Protein AF-X5WXC4-F1 (afdb_monomer_lite)

Secondary structure (DSSP, 8-state):
----PPP----HHHHHHHHIIIIIS---HHHHHHHHT--HHHHHHHHHHHHHHHHHHTT--

Foldseek 3Di:
DPDPPPDPPQDPVLLVQLCCCCPVVVDDLVVSCVVVVHDSVVSVVSVVVVVVVVCVVVVVD

Structure (mmCIF, N/CA/C/O backbone):
data_AF-X5WX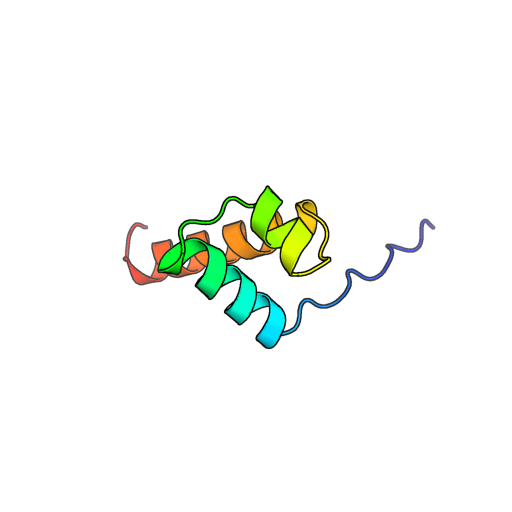C4-F1
#
_entry.id   AF-X5WXC4-F1
#
loop_
_atom_site.group_PDB
_atom_site.id
_atom_site.type_symbol
_atom_site.label_atom_id
_atom_site.label_alt_id
_atom_site.label_comp_id
_atom_site.label_asym_id
_atom_site.label_entity_id
_atom_site.label_seq_id
_atom_site.pdbx_PDB_ins_code
_atom_site.Cartn_x
_atom_site.Cartn_y
_atom_site.Cartn_z
_atom_site.occupancy
_atom_site.B_iso_or_equiv
_atom_site.auth_seq_id
_atom_site.auth_comp_id
_atom_site.auth_asym_id
_atom_site.auth_atom_id
_atom_site.pdbx_PDB_model_num
ATOM 1 N N . MET A 1 1 ? 18.706 24.684 7.604 1.00 54.50 1 MET A N 1
ATOM 2 C CA . MET A 1 1 ? 18.448 23.658 6.566 1.00 54.50 1 MET A CA 1
ATOM 3 C C . MET A 1 1 ? 17.378 22.703 7.082 1.00 54.50 1 MET A C 1
ATOM 5 O O . MET A 1 1 ? 17.635 22.069 8.103 1.00 54.50 1 MET A O 1
ATOM 9 N N . PRO A 1 2 ? 16.183 22.602 6.473 1.00 59.88 2 PRO A N 1
ATOM 10 C CA . PRO A 1 2 ? 15.207 21.607 6.903 1.00 59.88 2 PRO A CA 1
ATOM 11 C C . PRO A 1 2 ? 15.789 20.214 6.628 1.00 59.88 2 PRO A C 1
ATOM 13 O O . PRO A 1 2 ? 16.020 19.841 5.479 1.00 59.88 2 PRO A O 1
ATOM 16 N N . ARG A 1 3 ? 16.081 19.449 7.688 1.00 56.56 3 ARG A N 1
ATOM 17 C CA . ARG A 1 3 ? 16.446 18.032 7.571 1.00 56.56 3 ARG A CA 1
ATOM 18 C C . ARG A 1 3 ? 15.289 17.329 6.863 1.00 56.56 3 ARG A C 1
ATOM 20 O O . ARG A 1 3 ? 14.221 17.168 7.451 1.00 56.56 3 ARG A O 1
ATOM 27 N N . ARG A 1 4 ? 15.485 16.922 5.604 1.00 61.25 4 ARG A N 1
ATOM 28 C CA . ARG A 1 4 ? 14.529 16.068 4.894 1.00 61.25 4 ARG A CA 1
ATOM 29 C C . ARG A 1 4 ? 14.404 14.789 5.715 1.00 61.25 4 ARG A C 1
ATOM 31 O O . ARG A 1 4 ? 15.347 14.004 5.782 1.00 61.25 4 ARG A O 1
ATOM 38 N N . LYS A 1 5 ? 13.276 14.643 6.415 1.00 55.53 5 LYS A N 1
ATOM 39 C CA . LYS A 1 5 ? 12.925 13.454 7.199 1.00 55.53 5 LYS A CA 1
ATOM 40 C C . LYS A 1 5 ? 13.175 12.253 6.284 1.00 55.53 5 LYS A C 1
ATOM 42 O O . LYS A 1 5 ? 12.588 12.207 5.203 1.00 55.53 5 LYS A O 1
ATOM 47 N N . GLN A 1 6 ? 14.116 11.371 6.638 1.00 58.59 6 GLN A N 1
ATOM 48 C CA . GLN A 1 6 ? 14.427 10.208 5.804 1.00 58.59 6 GLN A CA 1
ATOM 49 C C . GLN A 1 6 ? 13.119 9.461 5.553 1.00 58.59 6 GLN A C 1
ATOM 51 O O . GLN A 1 6 ? 12.417 9.101 6.501 1.00 58.59 6 GLN A O 1
ATOM 56 N N . ALA A 1 7 ? 12.758 9.301 4.279 1.00 59.50 7 ALA A N 1
ATOM 57 C CA . ALA A 1 7 ? 11.601 8.505 3.918 1.00 59.50 7 ALA A CA 1
ATOM 58 C C . ALA A 1 7 ? 11.845 7.102 4.474 1.00 59.50 7 ALA A C 1
ATOM 60 O O . ALA A 1 7 ? 12.893 6.508 4.211 1.00 59.50 7 ALA A O 1
ATOM 61 N N . ARG A 1 8 ? 10.912 6.604 5.291 1.00 66.25 8 ARG A N 1
ATOM 62 C CA . ARG A 1 8 ? 10.941 5.223 5.769 1.00 66.25 8 ARG A CA 1
ATOM 63 C C . ARG A 1 8 ? 11.099 4.349 4.524 1.00 66.25 8 ARG A C 1
ATOM 65 O O . ARG A 1 8 ? 10.250 4.415 3.639 1.00 66.25 8 ARG A O 1
ATOM 72 N N . ARG A 1 9 ? 12.215 3.622 4.404 1.00 69.44 9 ARG A N 1
ATOM 73 C CA . ARG A 1 9 ? 12.429 2.715 3.270 1.00 69.44 9 ARG A CA 1
ATOM 74 C C . ARG A 1 9 ? 11.339 1.655 3.341 1.00 69.44 9 ARG A C 1
ATOM 76 O O . ARG A 1 9 ? 11.348 0.838 4.257 1.00 69.44 9 ARG A O 1
ATOM 83 N N . THR A 1 10 ? 10.390 1.715 2.416 1.00 75.31 10 THR A N 1
ATOM 84 C CA . THR A 1 10 ? 9.387 0.672 2.222 1.00 75.31 10 THR A CA 1
ATOM 85 C C . THR A 1 10 ? 10.136 -0.609 1.879 1.00 75.31 10 THR A C 1
ATOM 87 O O . THR A 1 10 ? 10.950 -0.620 0.951 1.00 75.31 10 THR A O 1
ATOM 90 N N . SER A 1 11 ? 9.957 -1.657 2.678 1.00 86.38 11 SER A N 1
ATOM 91 C CA . SER A 1 11 ? 10.664 -2.916 2.461 1.00 86.38 11 SER A CA 1
ATOM 92 C C . SER A 1 11 ? 10.075 -3.663 1.263 1.00 86.38 11 SER A C 1
ATOM 94 O O . SER A 1 11 ? 8.932 -3.431 0.871 1.00 86.38 11 SER A O 1
ATOM 96 N N . VAL A 1 12 ? 10.827 -4.612 0.698 1.00 86.94 12 VAL A N 1
ATOM 97 C CA . VAL A 1 12 ? 10.307 -5.499 -0.362 1.00 86.94 12 VAL A CA 1
ATOM 98 C C . VAL A 1 12 ? 9.052 -6.245 0.111 1.00 86.94 12 VAL A C 1
ATOM 100 O O . VAL A 1 12 ? 8.119 -6.422 -0.665 1.00 86.94 12 VAL A O 1
ATOM 103 N N . ARG A 1 13 ? 8.986 -6.604 1.403 1.00 89.31 13 ARG A N 1
ATOM 104 C CA . ARG A 1 13 ? 7.801 -7.229 2.013 1.00 89.31 13 ARG A CA 1
ATOM 105 C C . ARG A 1 13 ? 6.592 -6.297 2.016 1.00 89.31 13 ARG A C 1
ATOM 107 O O . ARG A 1 13 ? 5.498 -6.738 1.686 1.00 89.31 13 ARG A O 1
ATOM 114 N N . ASP A 1 14 ? 6.791 -5.019 2.339 1.00 88.88 14 ASP A N 1
ATOM 115 C CA . ASP A 1 14 ? 5.714 -4.023 2.305 1.00 88.88 14 ASP A CA 1
ATOM 116 C C . ASP A 1 14 ? 5.195 -3.829 0.874 1.00 88.88 14 ASP A C 1
ATOM 118 O O . ASP A 1 14 ? 3.991 -3.762 0.656 1.00 88.88 14 ASP A O 1
ATOM 122 N N . ILE A 1 15 ? 6.097 -3.794 -0.114 1.00 88.81 15 ILE A N 1
ATOM 123 C CA . ILE A 1 15 ? 5.741 -3.675 -1.537 1.00 88.81 15 ILE A CA 1
ATOM 124 C C . ILE A 1 15 ? 4.935 -4.897 -1.997 1.00 88.81 15 ILE A C 1
ATOM 126 O O . ILE A 1 15 ? 3.889 -4.736 -2.622 1.00 88.81 15 ILE A O 1
ATOM 130 N N . GLN A 1 16 ? 5.382 -6.109 -1.655 1.00 90.88 16 GLN A N 1
ATOM 131 C CA . GLN A 1 16 ? 4.659 -7.347 -1.964 1.00 90.88 16 GLN A CA 1
ATOM 132 C C . GLN A 1 16 ? 3.278 -7.378 -1.304 1.00 90.88 16 GLN A C 1
ATOM 134 O O . GLN A 1 16 ? 2.302 -7.744 -1.952 1.00 90.88 16 GLN A O 1
ATOM 139 N N . ALA A 1 17 ? 3.172 -6.955 -0.042 1.00 93.62 17 ALA A N 1
ATOM 140 C CA . ALA A 1 17 ? 1.896 -6.885 0.656 1.00 93.62 17 ALA A CA 1
ATOM 141 C C 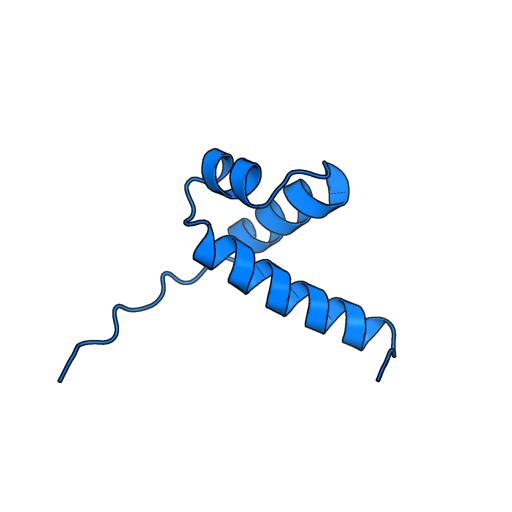. ALA A 1 17 ? 0.943 -5.870 0.004 1.00 93.62 17 ALA A C 1
ATOM 143 O O . ALA A 1 17 ? -0.221 -6.193 -0.218 1.00 93.62 17 ALA A O 1
ATOM 144 N N . ILE A 1 18 ? 1.432 -4.678 -0.360 1.00 92.31 18 ILE A N 1
ATOM 145 C CA . ILE A 1 18 ? 0.643 -3.664 -1.078 1.00 92.31 18 ILE A CA 1
ATOM 146 C C . ILE A 1 18 ? 0.135 -4.225 -2.412 1.00 92.31 18 ILE A C 1
ATOM 148 O O . ILE A 1 18 ? -1.057 -4.117 -2.694 1.00 92.31 18 ILE A O 1
ATOM 152 N N . LEU A 1 19 ? 1.002 -4.860 -3.208 1.00 89.81 19 LEU A N 1
ATOM 153 C CA . LEU A 1 19 ? 0.618 -5.490 -4.477 1.00 89.81 19 LEU A CA 1
ATOM 154 C C . LEU A 1 19 ? -0.462 -6.548 -4.282 1.00 89.81 19 LEU A C 1
ATOM 156 O O . LEU A 1 19 ? -1.483 -6.515 -4.959 1.00 89.81 19 LEU A O 1
ATOM 160 N N . ARG A 1 20 ? -0.259 -7.451 -3.324 1.00 92.12 20 ARG A N 1
ATOM 161 C CA . ARG A 1 20 ? -1.186 -8.545 -3.049 1.00 92.12 20 ARG A CA 1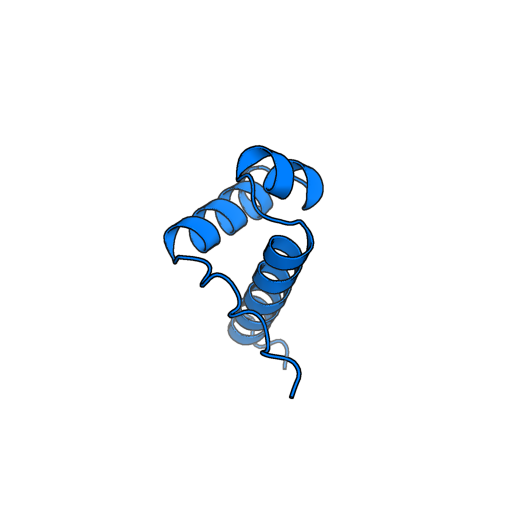
ATOM 162 C C . ARG A 1 20 ? -2.575 -8.030 -2.679 1.00 92.12 20 ARG A C 1
ATOM 164 O O . ARG A 1 20 ? -3.574 -8.450 -3.250 1.00 92.12 20 ARG A O 1
ATOM 171 N N . LEU A 1 21 ? -2.636 -7.085 -1.745 1.00 93.50 21 LEU A N 1
ATOM 172 C CA . LEU A 1 21 ? -3.896 -6.527 -1.260 1.00 93.50 21 LEU A CA 1
ATOM 173 C C . LEU A 1 21 ? -4.634 -5.736 -2.352 1.00 93.50 21 LEU A C 1
ATOM 175 O O . LEU A 1 21 ? -5.855 -5.795 -2.436 1.00 93.50 21 LEU A O 1
ATOM 179 N N . THR A 1 22 ? -3.907 -5.032 -3.219 1.00 90.94 22 THR A N 1
ATOM 180 C CA . THR A 1 22 ? -4.522 -4.201 -4.268 1.00 90.94 22 THR A CA 1
ATOM 181 C C . THR A 1 22 ? -4.911 -4.983 -5.519 1.00 90.94 22 THR A C 1
ATOM 183 O O . THR A 1 22 ? -6.003 -4.775 -6.036 1.00 90.94 22 THR A O 1
ATOM 186 N N . HIS A 1 23 ? -4.063 -5.893 -6.001 1.00 86.12 23 HIS A N 1
ATOM 187 C CA . HIS A 1 23 ? -4.318 -6.646 -7.232 1.00 86.12 23 HIS A CA 1
ATOM 188 C C . HIS A 1 23 ? -5.087 -7.949 -7.009 1.00 86.12 23 HIS A C 1
ATOM 190 O O . HIS A 1 23 ? -5.943 -8.274 -7.826 1.00 86.12 23 HIS A O 1
ATOM 196 N N . GLU A 1 24 ? -4.802 -8.701 -5.941 1.00 87.75 24 GLU A N 1
ATOM 197 C CA . GLU A 1 24 ? -5.487 -9.982 -5.703 1.00 87.75 24 GLU A CA 1
ATOM 198 C C . GLU A 1 24 ? -6.814 -9.785 -4.968 1.00 87.75 24 GLU A C 1
ATOM 200 O O . GLU A 1 24 ? -7.781 -10.482 -5.257 1.00 87.75 24 GLU A O 1
ATOM 205 N N . GLN A 1 25 ? -6.867 -8.848 -4.016 1.00 91.19 25 GLN A N 1
ATOM 206 C CA . GLN A 1 25 ? -8.053 -8.629 -3.174 1.00 91.19 25 GLN A CA 1
ATOM 207 C C . GLN A 1 25 ? -8.877 -7.404 -3.588 1.00 91.19 25 GLN A C 1
ATOM 209 O O . GLN A 1 25 ? -9.968 -7.207 -3.063 1.00 91.19 25 GLN A O 1
ATOM 214 N N . GLY A 1 26 ? -8.376 -6.579 -4.515 1.00 91.75 26 GLY A N 1
ATOM 215 C CA . GLY A 1 26 ? -9.083 -5.385 -4.986 1.00 91.75 26 GLY A CA 1
ATOM 216 C C . GLY A 1 26 ? -9.251 -4.292 -3.925 1.00 91.75 26 GLY A C 1
ATOM 217 O O . GLY A 1 26 ? -10.119 -3.434 -4.075 1.00 91.75 26 GLY A O 1
ATOM 218 N N . LEU A 1 27 ? -8.454 -4.319 -2.850 1.00 94.50 27 LEU A N 1
ATOM 219 C CA . LEU A 1 27 ? -8.582 -3.367 -1.748 1.00 94.50 27 LEU A CA 1
ATOM 220 C C . LEU A 1 27 ? -8.179 -1.958 -2.182 1.00 94.50 27 LEU A C 1
ATOM 222 O O . LEU A 1 27 ? -7.207 -1.745 -2.915 1.00 94.50 27 LEU A O 1
ATOM 226 N N . SER A 1 28 ? -8.893 -0.966 -1.657 1.00 93.56 28 SER A N 1
ATOM 227 C CA . SER A 1 28 ? -8.563 0.436 -1.869 1.00 93.56 28 SER A CA 1
ATOM 228 C C . SER A 1 28 ? -7.280 0.832 -1.130 1.00 93.56 28 SER A C 1
ATOM 230 O O . SER A 1 28 ? -6.898 0.262 -0.107 1.00 93.56 28 SER A O 1
ATOM 232 N N . VAL A 1 29 ? -6.639 1.913 -1.586 1.00 92.62 29 VAL A N 1
ATOM 233 C CA . VAL A 1 29 ? -5.446 2.497 -0.934 1.00 92.62 29 VAL A CA 1
ATOM 234 C C . VAL A 1 29 ? -5.683 2.775 0.558 1.00 92.62 29 VAL A C 1
ATOM 236 O O . VAL A 1 29 ? -4.754 2.707 1.364 1.00 92.62 29 VAL A O 1
ATOM 239 N N . ARG A 1 30 ? -6.925 3.108 0.936 1.00 94.50 30 ARG A N 1
ATOM 240 C CA . ARG A 1 30 ? -7.300 3.371 2.328 1.00 94.50 30 ARG A CA 1
ATOM 241 C C . ARG A 1 30 ? -7.285 2.090 3.163 1.00 94.50 30 ARG A C 1
ATOM 243 O O . ARG A 1 30 ? -6.638 2.081 4.203 1.00 94.50 30 ARG A O 1
ATOM 250 N N . GLU A 1 31 ? -7.921 1.027 2.686 1.00 95.31 31 GLU A N 1
ATOM 251 C CA . GLU A 1 31 ? -7.966 -0.265 3.385 1.00 95.31 31 GLU A CA 1
ATOM 252 C C . GLU A 1 31 ? -6.562 -0.859 3.541 1.00 95.31 31 GLU A C 1
A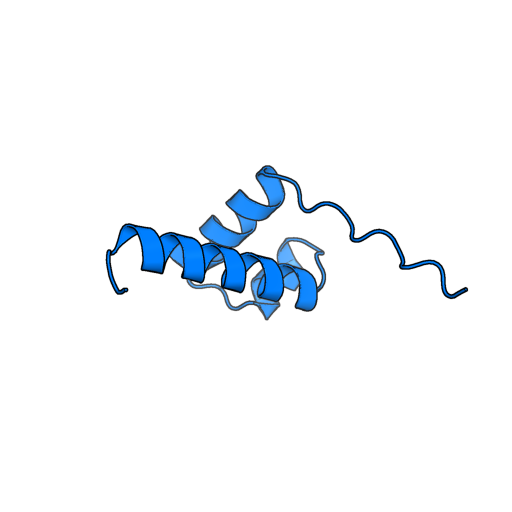TOM 254 O O . GLU A 1 31 ? -6.171 -1.286 4.625 1.00 95.31 31 GLU A O 1
ATOM 259 N N . VAL A 1 32 ? -5.743 -0.773 2.490 1.00 94.19 32 VAL A N 1
ATOM 260 C CA . VAL A 1 32 ? -4.336 -1.205 2.514 1.00 94.19 32 VAL A CA 1
ATOM 261 C C . VAL A 1 32 ? -3.524 -0.410 3.542 1.00 94.19 32 VAL A C 1
ATOM 263 O O . VAL A 1 32 ? -2.714 -0.977 4.277 1.00 94.19 32 VAL A O 1
ATOM 266 N N . SER A 1 33 ? -3.731 0.909 3.608 1.00 94.06 33 SER A N 1
ATOM 267 C CA . SER A 1 33 ? -3.067 1.788 4.577 1.00 94.06 33 SER A CA 1
ATOM 268 C C . SER A 1 33 ? -3.410 1.402 6.017 1.00 94.06 33 SER A C 1
ATOM 270 O O . SER A 1 33 ? -2.509 1.322 6.857 1.00 94.06 33 SER A O 1
ATOM 272 N N . GLU A 1 34 ? -4.686 1.129 6.288 1.00 95.00 34 GLU A N 1
ATOM 273 C CA . GLU A 1 34 ? -5.181 0.729 7.607 1.00 95.00 34 GLU A CA 1
ATOM 274 C C . GLU A 1 34 ? -4.639 -0.657 8.002 1.00 95.00 34 GLU A C 1
ATOM 276 O O . GLU A 1 34 ? -4.090 -0.817 9.095 1.00 95.00 34 GLU A O 1
ATOM 281 N N . GLN A 1 35 ? -4.678 -1.631 7.089 1.00 94.00 35 GLN A N 1
ATOM 282 C CA . GLN A 1 35 ? -4.237 -3.006 7.337 1.00 94.00 35 GLN A CA 1
ATOM 283 C C . GLN A 1 35 ? -2.721 -3.129 7.546 1.00 94.00 35 GLN A C 1
ATOM 285 O O . GLN A 1 35 ? -2.272 -3.857 8.432 1.00 94.00 35 GLN A O 1
ATOM 290 N N . LEU A 1 36 ? -1.918 -2.402 6.763 1.00 91.25 36 LEU A N 1
ATOM 291 C CA . LEU A 1 36 ? -0.454 -2.451 6.859 1.00 91.25 36 LEU A CA 1
ATOM 292 C C . LEU A 1 36 ? 0.125 -1.444 7.862 1.00 91.25 36 LEU A C 1
ATOM 294 O O . LEU A 1 36 ? 1.327 -1.468 8.126 1.00 91.25 36 LEU A O 1
ATOM 298 N N . LYS A 1 37 ? -0.701 -0.555 8.433 1.00 91.94 37 LYS A N 1
ATOM 299 C CA . LYS A 1 37 ? -0.262 0.556 9.302 1.00 91.94 37 LYS A CA 1
ATOM 300 C C . LYS A 1 37 ? 0.820 1.420 8.637 1.00 91.94 37 LYS A C 1
ATOM 302 O O . LYS A 1 37 ? 1.775 1.882 9.270 1.00 91.94 37 LYS A O 1
ATOM 307 N N . ILE A 1 38 ? 0.668 1.630 7.332 1.00 89.19 38 ILE A N 1
ATOM 308 C CA . ILE A 1 38 ? 1.525 2.473 6.492 1.00 89.19 38 ILE A CA 1
ATOM 309 C C . ILE A 1 38 ? 0.720 3.714 6.108 1.00 89.19 38 ILE A C 1
ATOM 311 O O . ILE A 1 38 ? -0.490 3.633 5.932 1.00 89.19 38 ILE A O 1
ATOM 315 N N . SER A 1 39 ? 1.360 4.878 5.960 1.00 91.25 39 SER A N 1
ATOM 316 C CA . SER A 1 39 ? 0.637 6.082 5.540 1.00 91.25 39 SER A CA 1
ATOM 317 C C . SER A 1 39 ? 0.073 5.930 4.126 1.00 91.25 39 SER A C 1
ATOM 319 O O . SER A 1 39 ? 0.759 5.444 3.224 1.00 91.25 39 SER A O 1
ATOM 321 N N . LYS A 1 40 ? -1.137 6.452 3.900 1.00 92.62 40 LYS A N 1
ATOM 322 C CA . LYS A 1 40 ? -1.785 6.481 2.580 1.00 92.62 40 LYS A CA 1
ATOM 323 C C . LYS A 1 40 ? -0.869 7.033 1.478 1.00 92.62 40 LYS A C 1
ATOM 325 O O . LYS A 1 40 ? -0.820 6.489 0.384 1.00 92.62 40 LYS A O 1
ATOM 330 N N . THR A 1 41 ? -0.082 8.064 1.791 1.00 91.50 41 THR A N 1
ATOM 331 C CA . THR A 1 41 ? 0.892 8.677 0.869 1.00 91.50 41 THR A CA 1
ATOM 332 C C . THR A 1 41 ? 2.011 7.732 0.432 1.00 91.50 41 THR A C 1
ATOM 334 O O . THR A 1 41 ? 2.471 7.807 -0.707 1.00 91.50 41 THR A O 1
ATOM 337 N N . THR A 1 42 ? 2.450 6.835 1.317 1.00 89.00 42 THR A N 1
ATOM 338 C CA . THR A 1 42 ? 3.475 5.836 0.995 1.00 89.00 42 THR A CA 1
ATOM 339 C C . THR A 1 42 ? 2.888 4.754 0.096 1.00 89.00 42 THR A C 1
ATOM 341 O O . THR A 1 42 ? 3.510 4.407 -0.903 1.00 89.00 42 THR A O 1
ATOM 344 N N . VAL A 1 43 ? 1.675 4.277 0.400 1.00 90.81 43 VAL A N 1
ATOM 345 C CA . VAL A 1 43 ? 0.961 3.295 -0.436 1.00 90.81 43 VAL A CA 1
ATOM 346 C C . VAL A 1 43 ? 0.735 3.851 -1.846 1.00 90.81 43 VAL A C 1
ATOM 348 O O . VAL A 1 43 ? 1.058 3.187 -2.825 1.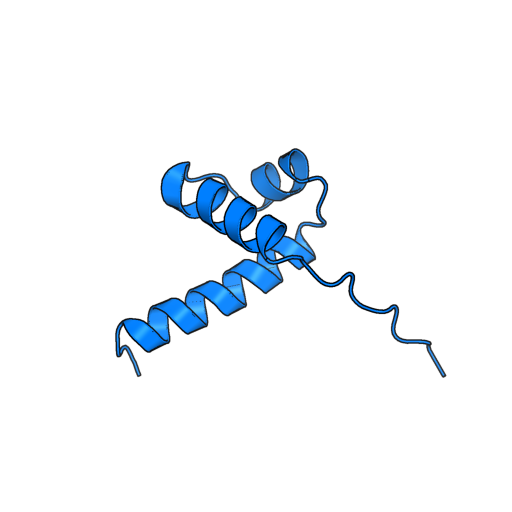00 90.81 43 VAL A O 1
ATOM 351 N N . ASP A 1 44 ? 0.282 5.102 -1.953 1.00 92.00 44 ASP A N 1
ATOM 352 C CA . ASP A 1 44 ? 0.071 5.796 -3.231 1.00 92.00 44 ASP A CA 1
ATOM 353 C C . ASP A 1 44 ? 1.369 5.934 -4.047 1.00 92.00 44 ASP A C 1
ATOM 355 O O . ASP A 1 44 ? 1.403 5.656 -5.245 1.00 92.00 44 ASP A O 1
ATOM 359 N N . SER A 1 45 ? 2.473 6.289 -3.380 1.00 91.00 45 SER A N 1
ATOM 360 C CA . SER A 1 45 ? 3.788 6.398 -4.024 1.00 91.00 45 SER A CA 1
ATOM 361 C C . SER A 1 45 ? 4.286 5.049 -4.550 1.00 91.00 45 SER A C 1
ATOM 363 O O . SER A 1 45 ? 4.838 4.985 -5.647 1.00 91.00 45 SER A O 1
ATOM 365 N N . VAL A 1 46 ? 4.080 3.972 -3.786 1.00 88.75 46 VAL A N 1
ATOM 366 C CA . VAL A 1 46 ? 4.446 2.608 -4.191 1.00 88.75 46 VAL A CA 1
ATOM 367 C C . VAL A 1 46 ? 3.617 2.165 -5.394 1.00 88.75 46 VAL A C 1
ATOM 369 O O . VAL A 1 46 ? 4.192 1.723 -6.386 1.00 88.75 46 VAL A O 1
ATOM 372 N N . LEU A 1 47 ? 2.295 2.357 -5.362 1.00 88.81 47 LEU A N 1
ATOM 373 C CA . LEU A 1 47 ? 1.414 1.999 -6.477 1.00 88.81 47 LEU A CA 1
ATOM 374 C C . LEU A 1 47 ? 1.759 2.751 -7.762 1.00 88.81 47 LEU A C 1
ATOM 376 O O . LEU A 1 47 ? 1.822 2.131 -8.817 1.00 88.81 47 LEU A O 1
ATOM 380 N N . LYS A 1 48 ? 2.070 4.049 -7.686 1.00 89.94 48 LYS A N 1
ATOM 381 C CA . LYS A 1 48 ? 2.506 4.831 -8.856 1.00 89.94 48 LYS A CA 1
ATOM 382 C C . LYS A 1 48 ? 3.768 4.275 -9.505 1.00 89.94 48 LYS A C 1
ATOM 384 O O . LYS A 1 48 ? 3.868 4.237 -10.729 1.00 89.94 48 LYS A O 1
ATOM 389 N N . VAL A 1 49 ? 4.753 3.875 -8.700 1.00 87.19 49 VAL A N 1
ATOM 390 C CA . VAL A 1 49 ? 5.987 3.269 -9.223 1.00 87.19 49 VAL A CA 1
ATOM 391 C C . VAL A 1 49 ? 5.679 1.918 -9.863 1.00 87.19 49 VAL A C 1
ATOM 393 O O . VAL A 1 49 ? 6.163 1.645 -10.956 1.00 87.19 49 VAL A O 1
ATOM 396 N N . LEU A 1 50 ? 4.844 1.103 -9.222 1.00 84.44 50 LEU A N 1
ATOM 397 C CA . LEU A 1 50 ? 4.469 -0.217 -9.725 1.00 84.44 50 LEU A CA 1
ATOM 398 C C . LEU A 1 50 ? 3.648 -0.146 -11.016 1.00 84.44 50 LEU A C 1
ATOM 400 O O . LEU A 1 50 ? 3.933 -0.898 -11.940 1.00 84.44 50 LEU A O 1
ATOM 404 N N . GLN A 1 51 ? 2.700 0.789 -11.123 1.00 82.75 51 GLN A N 1
ATOM 405 C CA . GLN A 1 51 ? 1.952 1.044 -12.357 1.00 82.75 51 GLN A CA 1
ATOM 406 C C . GLN A 1 51 ? 2.895 1.404 -13.503 1.00 82.75 51 GLN A C 1
ATOM 408 O O . GLN A 1 51 ? 2.815 0.788 -14.557 1.00 82.75 51 GLN A O 1
ATOM 413 N N . LYS A 1 52 ? 3.863 2.301 -13.269 1.00 84.94 52 LYS A N 1
ATOM 414 C CA . LYS A 1 52 ? 4.875 2.646 -14.279 1.00 84.94 52 LYS A CA 1
ATOM 415 C C . LYS A 1 52 ? 5.718 1.453 -14.720 1.00 84.94 52 LYS A C 1
ATOM 417 O O . LYS A 1 52 ? 6.067 1.355 -15.891 1.00 84.94 52 LYS A O 1
ATOM 422 N N . VAL A 1 53 ? 6.088 0.567 -13.794 1.00 84.75 53 VAL A N 1
ATOM 423 C CA . VAL A 1 53 ? 6.841 -0.653 -14.129 1.00 84.75 53 VAL A CA 1
ATOM 424 C C . VAL A 1 53 ? 5.979 -1.585 -14.977 1.00 84.75 53 VAL A C 1
ATOM 426 O O . VAL A 1 53 ? 6.439 -2.053 -16.013 1.00 84.75 53 VAL A O 1
ATOM 429 N N . LEU A 1 54 ? 4.719 -1.780 -14.593 1.00 79.69 54 LEU A N 1
ATOM 430 C CA . LEU A 1 54 ? 3.782 -2.645 -15.303 1.00 79.69 54 LEU A CA 1
ATOM 431 C C . LEU A 1 54 ? 3.429 -2.106 -16.702 1.00 79.69 54 LEU A C 1
ATOM 433 O O . LEU A 1 54 ? 3.333 -2.873 -17.655 1.00 79.69 54 LEU A O 1
ATOM 437 N N . GLU A 1 55 ? 3.272 -0.789 -16.847 1.0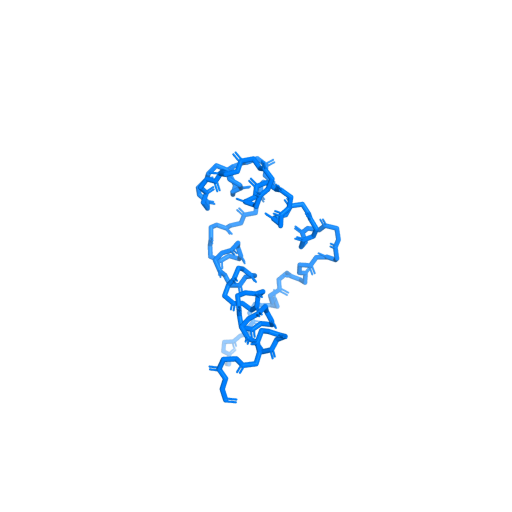0 83.06 55 GLU A N 1
ATOM 438 C CA . GLU A 1 55 ? 3.082 -0.111 -18.137 1.00 83.06 55 GLU A CA 1
ATOM 439 C C . GLU A 1 55 ? 4.309 -0.259 -19.041 1.00 83.06 55 GLU A C 1
ATOM 441 O O . GLU A 1 55 ? 4.171 -0.501 -20.241 1.00 83.06 55 GLU A O 1
ATOM 446 N N . ARG A 1 56 ? 5.512 -0.181 -18.459 1.00 81.31 56 ARG A N 1
ATOM 447 C CA . ARG A 1 56 ? 6.771 -0.385 -19.179 1.00 81.31 56 ARG A CA 1
ATOM 448 C C . ARG A 1 56 ? 6.934 -1.828 -19.655 1.00 81.31 56 ARG A C 1
ATOM 450 O O . ARG A 1 56 ? 7.373 -2.035 -20.780 1.00 81.31 56 ARG A O 1
ATOM 457 N N . GLU A 1 57 ? 6.562 -2.813 -18.838 1.00 76.00 57 GLU A N 1
ATOM 458 C CA . GLU A 1 57 ? 6.574 -4.231 -19.234 1.00 76.00 57 GLU A CA 1
ATOM 459 C C . GLU A 1 57 ? 5.521 -4.556 -20.298 1.00 76.00 57 GLU A C 1
ATOM 461 O O . GLU A 1 57 ? 5.746 -5.413 -21.148 1.00 76.00 57 GLU A O 1
ATOM 466 N N . ARG A 1 58 ? 4.390 -3.843 -20.301 1.00 77.38 58 ARG A N 1
ATOM 467 C CA . ARG A 1 58 ? 3.348 -3.978 -21.328 1.00 77.38 58 ARG A CA 1
ATOM 468 C C . ARG A 1 58 ? 3.684 -3.293 -22.656 1.00 77.38 58 ARG A C 1
ATOM 470 O O . ARG A 1 58 ? 2.884 -3.391 -23.580 1.00 77.38 58 ARG A O 1
ATOM 477 N N . GLY A 1 59 ? 4.836 -2.626 -22.769 1.00 65.81 59 GLY A N 1
ATOM 478 C CA . GLY A 1 59 ? 5.264 -1.973 -24.009 1.00 65.81 59 GLY A CA 1
ATOM 479 C C . GLY A 1 59 ? 4.338 -0.838 -24.459 1.00 65.81 59 GLY A C 1
ATOM 480 O O . GLY A 1 59 ? 4.231 -0.580 -25.651 1.00 65.81 59 GLY A O 1
ATOM 481 N N . LEU A 1 60 ? 3.646 -0.176 -23.524 1.00 61.84 60 LEU A N 1
ATOM 482 C CA . LEU A 1 60 ? 2.721 0.932 -23.813 1.00 61.84 60 LEU A CA 1
ATOM 483 C C . LEU A 1 60 ? 3.426 2.304 -23.915 1.00 61.84 60 LEU A C 1
ATOM 485 O O . LEU A 1 60 ? 2.822 3.332 -23.609 1.00 61.84 60 LEU A O 1
ATOM 489 N N . LEU A 1 61 ? 4.695 2.324 -24.339 1.00 57.91 61 LEU A N 1
ATOM 490 C CA . LEU A 1 61 ? 5.472 3.527 -24.669 1.00 57.91 61 LEU A CA 1
ATOM 491 C C . LEU A 1 61 ? 6.239 3.324 -25.974 1.00 57.91 61 LEU A C 1
ATOM 493 O O . LEU A 1 61 ? 7.010 2.340 -26.035 1.00 57.91 61 LEU A O 1
#

pLDDT: mean 83.44, std 12.29, range [54.5, 95.31]

Radius of gyration: 13.18 Å; chains: 1; bounding box: 28×34×34 Å

Sequence (61 aa):
MPRRKQARRTSVRDIQAILRLTHEQGLSVREVSEQLKISKTTVDSVLKVLQKVLERERGLL